Protein AF-A0A8C9MR95-F1 (afdb_monomer)

Organism: Serinus canaria (NCBI:txid9135)

Structure (mmCIF, N/CA/C/O backbone):
data_AF-A0A8C9MR95-F1
#
_entry.id   AF-A0A8C9MR95-F1
#
loop_
_atom_site.group_PDB
_atom_site.id
_atom_site.type_symbol
_atom_site.label_atom_id
_atom_site.label_alt_id
_atom_site.label_comp_id
_atom_site.label_asym_id
_atom_site.label_entity_id
_atom_site.label_seq_id
_atom_site.pdbx_PDB_ins_code
_atom_site.Cartn_x
_atom_site.Cartn_y
_atom_site.Cartn_z
_atom_site.occupancy
_atom_site.B_iso_or_equiv
_atom_site.auth_seq_id
_atom_site.auth_comp_id
_atom_site.auth_asym_id
_atom_site.auth_atom_id
_atom_site.pdbx_PDB_model_num
ATOM 1 N N . MET A 1 1 ? 12.398 23.755 -40.841 1.00 45.34 1 MET A N 1
ATOM 2 C CA . MET A 1 1 ? 13.659 23.130 -40.380 1.00 45.34 1 MET A CA 1
ATOM 3 C C . MET A 1 1 ? 13.671 21.678 -40.831 1.00 45.34 1 MET A C 1
ATOM 5 O O . MET A 1 1 ? 12.859 20.897 -40.346 1.00 45.34 1 MET A O 1
ATOM 9 N N . LEU A 1 2 ? 14.503 21.328 -41.814 1.00 56.44 2 LEU A N 1
ATOM 10 C CA . LEU A 1 2 ? 14.559 19.967 -42.349 1.00 56.44 2 LEU A CA 1
ATOM 11 C C . LEU A 1 2 ? 15.426 19.113 -41.414 1.00 56.44 2 LEU A C 1
ATOM 13 O O . LEU A 1 2 ? 16.641 19.287 -41.360 1.00 56.44 2 LEU A O 1
ATOM 17 N N . ARG A 1 3 ? 14.806 18.222 -40.632 1.00 73.88 3 ARG A N 1
ATOM 18 C CA . ARG A 1 3 ? 15.557 17.224 -39.859 1.00 73.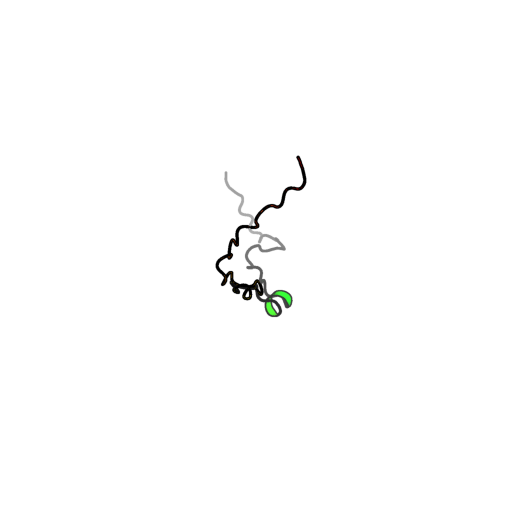88 3 ARG A CA 1
ATOM 19 C C . ARG A 1 3 ? 16.239 16.283 -40.848 1.00 73.88 3 ARG A C 1
ATOM 21 O O . ARG A 1 3 ? 15.557 15.603 -41.612 1.00 73.88 3 ARG A O 1
ATOM 28 N N . HIS A 1 4 ? 17.568 16.246 -40.827 1.00 76.62 4 HIS A N 1
ATOM 29 C CA . HIS A 1 4 ? 18.333 15.254 -41.570 1.00 76.62 4 HIS A CA 1
ATOM 30 C C . HIS A 1 4 ? 17.891 13.854 -41.124 1.00 76.62 4 HIS A C 1
ATOM 32 O O . HIS A 1 4 ? 18.046 13.474 -39.962 1.00 76.62 4 HIS A O 1
ATOM 38 N N . ARG A 1 5 ? 17.292 13.097 -42.048 1.00 71.81 5 ARG A N 1
ATOM 39 C CA . ARG A 1 5 ? 17.009 11.676 -41.849 1.00 71.81 5 ARG A CA 1
ATOM 40 C C . ARG A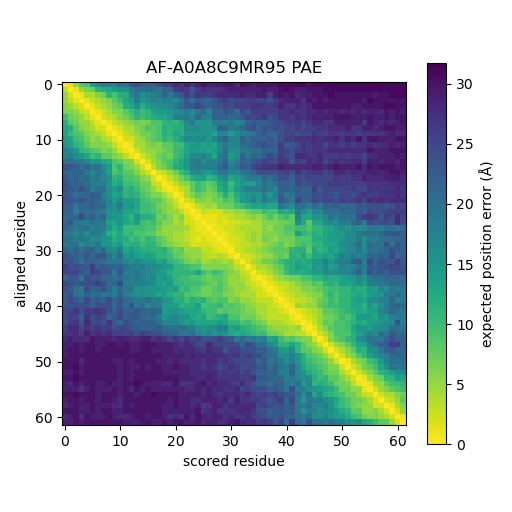 1 5 ? 18.289 10.906 -42.133 1.00 71.81 5 ARG A C 1
ATOM 42 O O . ARG A 1 5 ? 18.594 10.571 -43.272 1.00 71.81 5 ARG A O 1
ATOM 49 N N . CYS A 1 6 ? 19.056 10.695 -41.076 1.00 78.56 6 CYS A N 1
ATOM 50 C CA . CYS A 1 6 ? 20.180 9.780 -41.084 1.00 78.56 6 CYS A CA 1
ATOM 51 C C . CYS A 1 6 ? 19.655 8.356 -41.356 1.00 78.56 6 CYS A C 1
ATOM 53 O O . CYS A 1 6 ? 18.705 7.922 -40.707 1.00 78.56 6 CYS A O 1
ATOM 55 N N . CYS A 1 7 ? 20.241 7.639 -42.323 1.00 78.12 7 CYS A N 1
ATOM 56 C CA . CYS A 1 7 ? 19.829 6.268 -42.681 1.00 78.12 7 CYS A CA 1
ATOM 57 C C . CYS A 1 7 ? 20.263 5.222 -41.641 1.00 78.12 7 CYS A C 1
ATOM 59 O O . CYS A 1 7 ? 19.933 4.042 -41.758 1.00 78.12 7 CYS A O 1
ATOM 61 N N . HIS A 1 8 ? 21.019 5.641 -40.628 1.00 78.81 8 HIS A N 1
ATOM 62 C CA . HIS A 1 8 ? 21.480 4.763 -39.570 1.00 78.81 8 HIS A CA 1
ATOM 63 C C . HIS A 1 8 ? 20.343 4.451 -38.598 1.00 78.81 8 HIS A C 1
ATOM 65 O O . HIS A 1 8 ? 19.612 5.339 -38.151 1.00 78.81 8 HIS A O 1
ATOM 71 N N . ARG A 1 9 ? 20.215 3.168 -38.243 1.00 71.56 9 ARG A N 1
ATOM 72 C CA . ARG A 1 9 ? 19.323 2.754 -37.159 1.00 71.56 9 ARG A CA 1
ATOM 73 C C . ARG A 1 9 ? 19.820 3.386 -35.853 1.00 71.56 9 ARG A C 1
ATOM 75 O O . ARG A 1 9 ? 21.021 3.311 -35.587 1.00 71.56 9 ARG A O 1
ATOM 82 N N . PRO A 1 10 ? 18.939 4.002 -35.046 1.00 75.06 10 PRO A N 1
ATOM 83 C CA . PRO A 1 10 ? 19.318 4.512 -33.736 1.00 75.06 10 PRO A CA 1
ATOM 84 C C . PRO A 1 10 ? 19.941 3.389 -32.904 1.00 75.06 10 PRO A C 1
ATOM 86 O O . PRO A 1 10 ? 19.313 2.359 -32.687 1.00 75.06 10 PR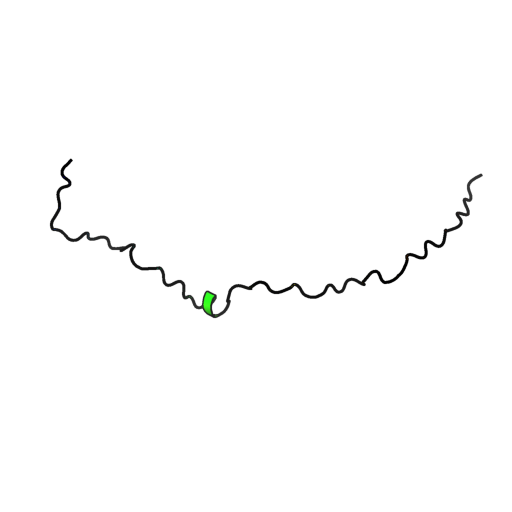O A O 1
ATOM 89 N N . THR A 1 11 ? 21.165 3.580 -32.422 1.00 75.75 11 THR A N 1
ATOM 90 C CA . THR A 1 11 ? 21.890 2.598 -31.598 1.00 75.75 11 THR A CA 1
ATOM 91 C C . THR A 1 11 ? 21.515 2.708 -30.120 1.00 75.75 11 THR A C 1
ATOM 93 O O . THR A 1 11 ? 22.353 2.493 -29.244 1.00 75.75 11 THR A O 1
ATOM 96 N N . LYS A 1 12 ? 20.278 3.121 -29.817 1.00 75.75 12 LYS A N 1
ATOM 97 C CA . LYS A 1 12 ? 19.822 3.220 -28.432 1.00 75.75 12 LYS A CA 1
ATOM 98 C C . LYS A 1 12 ? 19.782 1.811 -27.846 1.00 75.75 12 LYS A C 1
ATOM 100 O O . LYS A 1 12 ? 19.001 0.974 -28.273 1.00 75.75 12 LYS A O 1
ATOM 105 N N . ILE A 1 13 ? 20.662 1.579 -26.881 1.00 74.00 13 ILE A N 1
ATOM 106 C CA . ILE A 1 13 ? 20.791 0.318 -26.142 1.00 74.00 13 ILE A CA 1
ATOM 107 C C . ILE A 1 13 ? 19.590 0.033 -25.233 1.00 74.00 13 ILE A C 1
ATOM 109 O O . ILE A 1 13 ? 19.358 -1.113 -24.871 1.00 74.00 13 ILE A O 1
ATOM 113 N N . TYR A 1 14 ? 18.812 1.063 -24.905 1.00 74.12 14 TYR A N 1
ATOM 114 C CA . TYR A 1 14 ? 17.545 0.935 -24.205 1.00 74.12 14 TYR A CA 1
ATOM 115 C C . TYR A 1 14 ? 16.444 1.380 -25.165 1.00 74.12 14 TYR A C 1
ATOM 117 O O . TYR A 1 14 ? 16.409 2.537 -25.590 1.00 74.12 14 TYR A O 1
ATOM 125 N N . ASP A 1 15 ? 15.613 0.424 -25.569 1.00 70.62 15 ASP A N 1
ATOM 126 C CA . ASP A 1 15 ? 14.372 0.680 -26.286 1.00 70.62 15 ASP A CA 1
ATOM 127 C C . ASP A 1 15 ? 13.269 0.888 -25.241 1.00 70.62 15 ASP A C 1
ATOM 129 O O . ASP A 1 15 ? 12.986 -0.004 -24.440 1.00 70.62 15 ASP A O 1
ATOM 133 N N . ASP A 1 16 ? 12.659 2.073 -25.224 1.00 63.97 16 ASP A N 1
ATOM 134 C CA . ASP A 1 16 ? 11.642 2.458 -24.235 1.00 63.97 16 ASP A CA 1
ATOM 135 C C . ASP A 1 16 ? 10.279 1.767 -24.503 1.00 63.97 16 ASP A C 1
ATOM 137 O O . ASP A 1 16 ? 9.290 2.022 -23.815 1.00 63.97 16 ASP A O 1
ATOM 141 N N . GLY A 1 17 ? 10.197 0.913 -25.535 1.00 64.31 17 GLY A N 1
ATOM 142 C CA . GLY A 1 17 ? 8.975 0.236 -25.983 1.00 64.31 17 GLY A CA 1
ATOM 143 C C . GLY A 1 17 ? 8.631 -1.065 -25.250 1.00 64.31 17 GLY A C 1
ATOM 144 O O . GLY A 1 17 ? 7.518 -1.577 -25.398 1.00 64.31 17 GLY A O 1
ATOM 145 N N . ALA A 1 18 ? 9.548 -1.613 -24.450 1.00 68.94 18 ALA A N 1
ATOM 146 C CA . ALA A 1 18 ? 9.255 -2.790 -23.645 1.00 68.94 18 ALA A CA 1
ATOM 147 C C . ALA A 1 18 ? 8.442 -2.376 -22.413 1.00 68.94 18 ALA A C 1
ATOM 149 O O . ALA A 1 18 ? 8.956 -1.716 -21.511 1.00 68.94 18 ALA A O 1
ATOM 150 N N . LYS A 1 19 ? 7.169 -2.791 -22.347 1.00 70.25 19 LYS A N 1
ATOM 151 C CA . LYS A 1 19 ? 6.405 -2.714 -21.096 1.00 70.25 19 LYS A CA 1
ATOM 152 C C . LYS A 1 19 ? 7.200 -3.465 -20.024 1.00 70.25 19 LYS A C 1
ATOM 154 O O . LYS A 1 19 ? 7.436 -4.661 -20.213 1.00 70.25 19 LYS A O 1
ATOM 159 N N . PRO A 1 20 ? 7.605 -2.814 -18.922 1.00 68.88 20 PRO A N 1
ATOM 160 C CA . PRO A 1 20 ? 8.283 -3.519 -17.852 1.00 68.88 20 PRO A CA 1
ATOM 161 C C . PRO A 1 20 ? 7.375 -4.648 -17.355 1.00 68.88 20 PRO A C 1
ATOM 163 O O . PRO A 1 20 ? 6.244 -4.427 -16.916 1.00 68.88 20 PRO A O 1
ATOM 166 N N . SER A 1 21 ? 7.850 -5.886 -17.493 1.00 68.75 21 SER A N 1
ATOM 167 C CA . SER A 1 21 ? 7.181 -7.058 -16.939 1.00 68.75 21 SER A CA 1
ATOM 168 C C . SER A 1 21 ? 7.416 -7.044 -15.434 1.00 68.75 21 SER A C 1
ATOM 170 O O . SER A 1 21 ? 8.398 -7.592 -14.942 1.00 68.75 21 SER A O 1
ATOM 172 N N . HIS A 1 22 ? 6.529 -6.378 -14.697 1.00 67.69 22 HIS A N 1
ATOM 173 C CA . HIS A 1 22 ? 6.543 -6.314 -13.234 1.00 67.69 22 HIS A CA 1
ATOM 174 C C . HIS A 1 22 ? 6.060 -7.632 -12.608 1.00 67.69 22 HIS A C 1
ATOM 176 O O . HIS A 1 22 ? 5.140 -7.641 -11.798 1.00 67.69 22 HIS A O 1
ATOM 182 N N . LYS A 1 23 ? 6.632 -8.763 -13.020 1.00 76.12 23 LYS A N 1
ATOM 183 C CA . LYS A 1 23 ? 6.429 -10.050 -12.354 1.00 76.12 23 LYS A CA 1
ATOM 184 C C . LYS A 1 23 ? 7.723 -10.389 -11.643 1.00 76.12 23 LYS A C 1
ATOM 186 O O . LYS A 1 23 ? 8.721 -10.707 -12.280 1.00 76.12 23 LYS A O 1
ATOM 191 N N . THR A 1 24 ? 7.716 -10.217 -10.334 1.00 84.62 24 THR A N 1
ATOM 192 C CA . THR A 1 24 ? 8.808 -10.620 -9.456 1.00 84.62 24 THR A CA 1
ATOM 193 C C . THR A 1 24 ? 8.262 -11.656 -8.491 1.00 84.62 24 THR A C 1
ATOM 195 O O . THR A 1 24 ? 7.076 -11.622 -8.165 1.00 84.62 24 THR A O 1
ATOM 198 N N . GLU A 1 25 ? 9.135 -12.529 -7.991 1.00 87.88 25 GLU A N 1
ATOM 199 C CA . GLU A 1 25 ? 8.801 -13.492 -6.935 1.00 87.88 25 GLU A CA 1
ATOM 200 C C . GLU A 1 25 ? 8.059 -12.819 -5.767 1.00 87.88 25 GLU A C 1
ATOM 202 O O . GLU A 1 25 ? 7.100 -13.358 -5.230 1.00 87.88 25 GLU A O 1
ATOM 207 N N . TYR A 1 26 ? 8.452 -11.593 -5.414 1.00 86.94 26 TYR A N 1
ATOM 208 C CA . TYR A 1 26 ? 7.797 -10.822 -4.365 1.00 86.94 26 TYR A CA 1
ATOM 209 C C . TYR A 1 26 ? 6.317 -10.543 -4.661 1.00 86.94 26 TYR A C 1
ATOM 211 O O . TYR A 1 26 ? 5.479 -10.736 -3.790 1.00 86.94 26 TYR A O 1
ATOM 219 N N . LEU A 1 27 ? 5.980 -10.110 -5.878 1.00 86.12 27 LEU A N 1
ATOM 220 C CA . LEU A 1 27 ? 4.591 -9.819 -6.253 1.00 86.12 27 LEU A CA 1
ATOM 221 C C . LEU A 1 27 ? 3.747 -11.091 -6.401 1.00 86.12 27 LEU A C 1
ATOM 223 O O . LEU A 1 27 ? 2.535 -11.040 -6.208 1.00 86.12 27 LEU A O 1
ATOM 227 N N . GLU A 1 28 ? 4.380 -12.216 -6.740 1.00 85.25 28 GLU A N 1
ATOM 228 C CA . GLU A 1 28 ? 3.726 -13.527 -6.813 1.00 85.25 28 GLU A CA 1
ATOM 229 C C . GLU A 1 28 ? 3.442 -14.095 -5.417 1.00 85.25 28 GLU A C 1
ATOM 231 O O . GLU A 1 28 ? 2.347 -14.600 -5.169 1.00 85.25 28 GLU A O 1
ATOM 236 N N . ASN A 1 29 ? 4.391 -13.953 -4.489 1.00 89.62 29 ASN A N 1
ATOM 237 C CA . ASN A 1 29 ? 4.267 -14.448 -3.117 1.00 89.62 29 ASN A CA 1
ATOM 238 C C . ASN A 1 29 ? 3.438 -13.522 -2.214 1.00 89.62 29 ASN A C 1
ATOM 240 O O . ASN A 1 29 ? 2.799 -13.988 -1.270 1.00 89.62 29 ASN A O 1
ATOM 244 N N . TYR A 1 30 ? 3.438 -12.218 -2.493 1.00 85.94 30 TYR A N 1
ATOM 245 C CA . TYR A 1 30 ? 2.765 -11.197 -1.694 1.00 85.94 30 TYR A CA 1
ATOM 246 C C . TYR A 1 30 ? 1.845 -10.353 -2.583 1.00 85.94 30 TYR A C 1
ATOM 248 O O . TYR A 1 30 ? 2.187 -9.217 -2.934 1.00 85.94 30 TYR A O 1
ATOM 256 N N . PRO A 1 31 ? 0.659 -10.877 -2.952 1.00 82.31 31 PRO A N 1
ATOM 257 C CA . PRO A 1 31 ? -0.342 -10.055 -3.610 1.00 82.31 31 PRO A CA 1
ATOM 258 C C . PRO A 1 31 ? -0.707 -8.879 -2.698 1.00 82.31 31 PRO A C 1
ATOM 260 O O . PRO A 1 31 ? -0.713 -8.996 -1.470 1.00 82.31 31 PRO A O 1
ATOM 263 N N . GLY A 1 32 ? -1.013 -7.729 -3.301 1.00 84.00 32 GLY A N 1
ATOM 264 C CA . GLY A 1 32 ? -1.444 -6.558 -2.546 1.00 84.00 32 GLY A CA 1
ATOM 265 C C . GLY A 1 32 ? -2.630 -6.914 -1.651 1.00 84.00 32 GLY A C 1
ATOM 266 O O . GLY A 1 32 ? -3.617 -7.477 -2.128 1.00 84.00 32 GLY A O 1
ATOM 267 N N . TYR A 1 33 ? -2.525 -6.598 -0.359 1.00 79.38 33 TYR A N 1
ATOM 268 C CA . TYR A 1 33 ? -3.648 -6.727 0.563 1.00 79.38 33 TYR A CA 1
ATOM 269 C C . TYR A 1 33 ? -4.785 -5.856 0.018 1.00 79.38 33 TYR A C 1
ATOM 271 O O . TYR A 1 33 ? -4.656 -4.636 -0.071 1.00 79.38 33 TYR A O 1
ATOM 279 N N . GLY A 1 34 ? -5.859 -6.503 -0.440 1.00 81.38 34 GLY A N 1
ATOM 280 C CA . GLY A 1 34 ? -7.037 -5.819 -0.960 1.00 81.38 34 GLY A CA 1
ATOM 281 C C . GLY A 1 34 ? -7.810 -5.103 0.149 1.00 81.38 34 GLY A C 1
ATOM 282 O O . GLY A 1 34 ? -7.322 -4.914 1.262 1.00 81.38 34 GLY A O 1
ATOM 283 N N . ASN A 1 35 ? -9.066 -4.757 -0.133 1.00 79.88 35 ASN A N 1
ATOM 284 C CA . ASN A 1 35 ? -9.983 -4.227 0.876 1.00 79.88 35 ASN A CA 1
ATOM 285 C C . ASN A 1 35 ? -10.410 -5.341 1.843 1.00 79.88 35 ASN A C 1
ATOM 287 O O . ASN A 1 35 ? -11.506 -5.888 1.737 1.00 79.88 35 ASN A O 1
ATOM 291 N N . ILE A 1 36 ? -9.519 -5.713 2.757 1.00 82.62 36 ILE A N 1
ATOM 292 C CA . ILE A 1 36 ? -9.816 -6.655 3.830 1.00 82.62 36 ILE A CA 1
ATOM 293 C C . ILE A 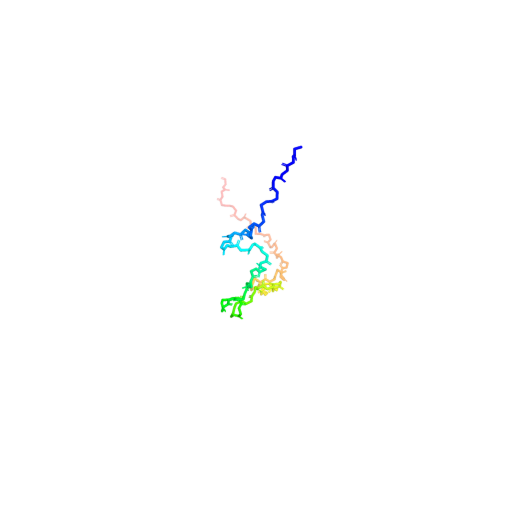1 36 ? -10.445 -5.853 4.961 1.00 82.62 36 ILE A C 1
ATOM 295 O O 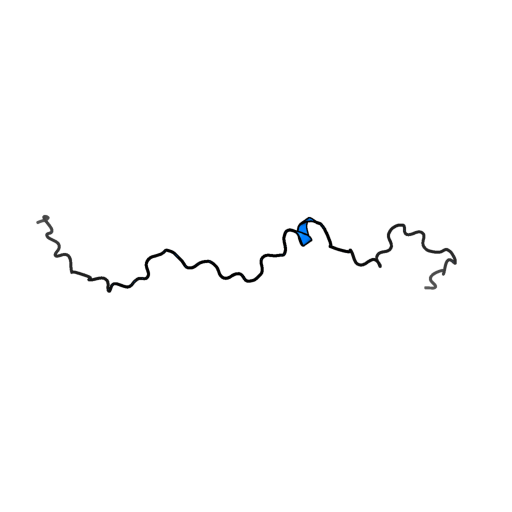. ILE A 1 36 ? -9.866 -4.877 5.443 1.00 82.62 36 ILE A O 1
ATOM 299 N N . CYS A 1 37 ? -11.654 -6.241 5.364 1.00 84.38 37 CYS A N 1
ATOM 300 C CA . CYS A 1 37 ? -12.300 -5.628 6.512 1.00 84.38 37 CYS A CA 1
ATOM 301 C C . CYS A 1 37 ? -11.425 -5.849 7.754 1.00 84.38 37 CYS A C 1
ATOM 303 O O . CYS A 1 37 ? -10.971 -6.975 7.980 1.00 84.38 37 CYS A O 1
ATOM 305 N N . PRO A 1 38 ? -11.179 -4.804 8.563 1.00 86.50 38 PRO A N 1
ATOM 306 C CA . PRO A 1 38 ? -10.494 -4.989 9.828 1.00 86.50 38 PRO A CA 1
ATOM 307 C C . PRO A 1 38 ? -11.284 -5.976 10.704 1.00 86.50 38 PRO A C 1
ATOM 309 O O . PRO A 1 38 ? -12.516 -6.022 10.612 1.00 86.50 38 PRO A O 1
ATOM 312 N N . PRO A 1 39 ? -10.596 -6.768 11.544 1.00 86.81 39 PRO A N 1
ATOM 313 C CA . PRO A 1 39 ? -11.257 -7.686 12.460 1.00 86.81 39 PRO A CA 1
ATOM 314 C C . PRO A 1 39 ? -12.188 -6.929 13.410 1.00 86.81 39 PRO A C 1
ATOM 316 O O . PRO A 1 39 ? -11.974 -5.749 13.711 1.00 86.81 39 PRO A O 1
ATOM 319 N N . GLU A 1 40 ? -13.218 -7.621 13.900 1.00 88.69 40 GLU A N 1
ATOM 320 C CA . GLU A 1 40 ? -14.136 -7.033 14.868 1.00 88.69 40 GLU A CA 1
ATOM 321 C C . GLU A 1 40 ? -13.386 -6.584 16.125 1.00 88.69 40 GLU A C 1
ATOM 323 O O . GLU A 1 40 ? -12.490 -7.254 16.641 1.00 88.69 40 GLU A O 1
ATOM 328 N N . SER A 1 41 ? -13.759 -5.407 16.617 1.00 87.06 41 SER A N 1
ATOM 329 C CA . SER A 1 41 ? -13.172 -4.843 17.821 1.00 87.06 41 SER A CA 1
ATOM 330 C C . SER A 1 41 ? -13.545 -5.689 19.039 1.00 87.06 41 SER A C 1
ATOM 332 O O . SER A 1 41 ? -14.723 -5.815 19.359 1.00 87.06 41 SER A O 1
ATOM 334 N N . CYS A 1 42 ? -12.544 -6.135 19.803 1.00 86.19 42 CYS A N 1
ATOM 335 C CA . CYS A 1 42 ? -12.750 -6.768 21.113 1.00 86.19 42 CYS A CA 1
ATOM 336 C C . CYS A 1 42 ? -13.270 -5.799 22.189 1.00 86.19 42 CYS A C 1
ATOM 338 O O . CYS A 1 42 ? -13.470 -6.200 23.334 1.00 86.19 42 CYS A O 1
ATOM 340 N N . LYS A 1 43 ? -13.432 -4.507 21.867 1.00 87.50 43 LYS A N 1
ATOM 341 C CA . LYS A 1 43 ? -14.018 -3.545 22.803 1.00 87.50 43 LYS A CA 1
ATOM 342 C C . LYS A 1 43 ? -15.430 -3.995 23.177 1.00 87.50 43 LYS A C 1
ATOM 344 O O . LYS A 1 43 ? -16.206 -4.324 22.277 1.00 87.50 43 LYS A O 1
ATOM 349 N N . PRO A 1 44 ? -15.778 -3.958 24.472 1.00 81.12 44 PRO A N 1
ATOM 350 C CA . PRO A 1 44 ? -17.140 -4.226 24.891 1.00 81.12 44 PRO A CA 1
ATOM 351 C C . PRO A 1 44 ? -18.071 -3.242 24.185 1.00 81.12 44 PRO A C 1
ATOM 353 O O . PRO A 1 44 ? -17.816 -2.033 24.153 1.00 81.12 44 PRO A O 1
ATOM 356 N N . LYS A 1 45 ? -19.137 -3.771 23.583 1.00 81.56 45 LYS A N 1
ATOM 357 C CA . LYS A 1 45 ? -20.225 -2.940 23.073 1.00 81.56 45 LYS A CA 1
ATOM 358 C C . LYS A 1 45 ? -20.858 -2.251 24.288 1.00 81.56 45 LYS A C 1
ATOM 360 O O . LYS A 1 45 ? -21.017 -2.909 25.317 1.00 81.56 45 LYS A O 1
ATOM 365 N N . PRO A 1 46 ? -21.178 -0.951 24.223 1.00 77.44 46 PRO A N 1
ATOM 366 C CA . PRO A 1 46 ? -21.872 -0.279 25.312 1.00 77.44 46 PRO A CA 1
ATOM 367 C C . PRO A 1 46 ? -23.309 -0.818 25.386 1.00 77.44 46 PRO A C 1
ATOM 369 O O . PRO A 1 46 ? -24.225 -0.252 24.801 1.00 77.44 46 PRO A O 1
ATOM 372 N N . GLU A 1 47 ? -23.496 -1.959 26.048 1.00 73.19 47 GLU A N 1
ATOM 373 C CA . GLU A 1 47 ? -24.802 -2.603 26.260 1.00 73.19 47 GLU A CA 1
ATOM 374 C C . GLU A 1 47 ? -25.449 -2.222 27.593 1.00 73.19 47 GLU A C 1
ATOM 376 O O . GLU A 1 47 ? -26.534 -2.696 27.911 1.00 73.19 47 GLU A O 1
ATOM 381 N N . LEU A 1 48 ? -24.841 -1.332 28.372 1.00 64.12 48 LEU A N 1
ATOM 382 C CA . LEU A 1 48 ? -25.416 -0.896 29.633 1.00 64.12 48 LEU A CA 1
ATOM 383 C C . LEU A 1 48 ? -25.650 0.601 29.605 1.00 64.12 48 LEU A C 1
ATOM 385 O O . LEU A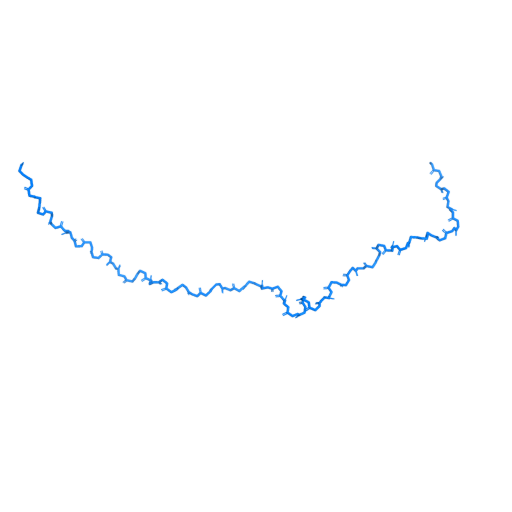 1 48 ? 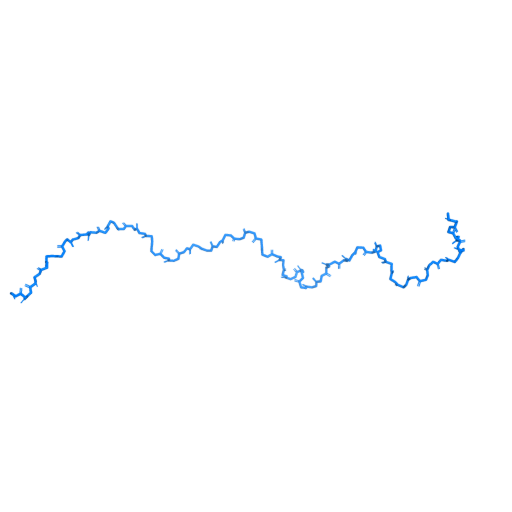-24.721 1.399 29.493 1.00 64.12 48 LEU A O 1
ATOM 389 N N . GLN A 1 49 ? -26.933 0.947 29.719 1.00 64.06 49 GLN A N 1
ATOM 390 C CA . GLN A 1 49 ? -27.382 2.216 30.263 1.00 64.06 49 GLN A CA 1
ATOM 391 C C . GLN A 1 49 ? -26.480 2.507 31.462 1.00 64.06 49 GLN A C 1
ATOM 393 O O . GLN A 1 49 ? -26.430 1.706 32.395 1.00 64.06 49 GLN A O 1
ATOM 398 N N . GLU A 1 50 ? -25.704 3.589 31.396 1.00 65.31 50 GLU A N 1
ATOM 399 C CA . GLU A 1 50 ? -25.006 4.095 32.568 1.00 65.31 50 GLU A CA 1
ATOM 400 C C . GLU A 1 50 ? -26.097 4.304 33.614 1.00 65.31 50 GLU A C 1
ATOM 402 O O . GLU A 1 50 ? -26.890 5.242 33.494 1.00 65.31 50 GLU A O 1
ATOM 407 N N . ASP A 1 51 ? -26.208 3.397 34.585 1.00 65.38 51 ASP A N 1
ATOM 408 C CA . ASP A 1 51 ? -26.975 3.682 35.779 1.00 65.38 51 ASP A CA 1
ATOM 409 C C . ASP A 1 51 ? -26.211 4.822 36.436 1.00 65.38 51 ASP A C 1
ATOM 411 O O . ASP A 1 51 ? -25.207 4.633 37.127 1.00 65.38 51 ASP A O 1
ATOM 415 N N . LYS A 1 52 ? -26.619 6.047 36.092 1.00 65.00 52 LYS A N 1
ATOM 416 C CA . LYS A 1 52 ? -26.149 7.288 36.692 1.00 65.00 52 LYS A CA 1
ATOM 417 C C . LYS A 1 52 ? -26.746 7.352 38.089 1.00 65.00 52 LYS A C 1
ATOM 419 O O . LYS A 1 52 ? -27.453 8.306 38.416 1.00 65.00 52 LYS A O 1
ATOM 424 N N . ALA A 1 53 ? -26.496 6.319 38.892 1.00 70.19 53 ALA A N 1
ATOM 425 C CA . ALA A 1 53 ? -26.816 6.292 40.294 1.00 70.19 53 ALA A CA 1
ATOM 426 C C . ALA A 1 53 ? -26.161 7.539 40.880 1.00 70.19 53 ALA A C 1
ATOM 428 O O . ALA A 1 53 ? -24.938 7.702 40.871 1.00 70.19 53 ALA A O 1
ATOM 429 N N . ARG A 1 54 ? -27.008 8.494 41.261 1.00 71.44 54 ARG A N 1
ATOM 430 C CA . ARG A 1 54 ? -26.575 9.786 41.766 1.00 71.44 54 ARG A CA 1
ATOM 431 C C . ARG A 1 54 ? -25.813 9.515 43.056 1.00 71.44 54 ARG A C 1
ATOM 433 O O . ARG A 1 54 ? -26.414 9.126 44.049 1.00 71.44 54 ARG A O 1
ATOM 440 N N . MET A 1 55 ? -24.495 9.682 43.029 1.00 74.50 55 MET A N 1
ATOM 441 C CA . MET A 1 55 ? -23.675 9.555 44.228 1.00 74.50 55 MET A CA 1
ATOM 442 C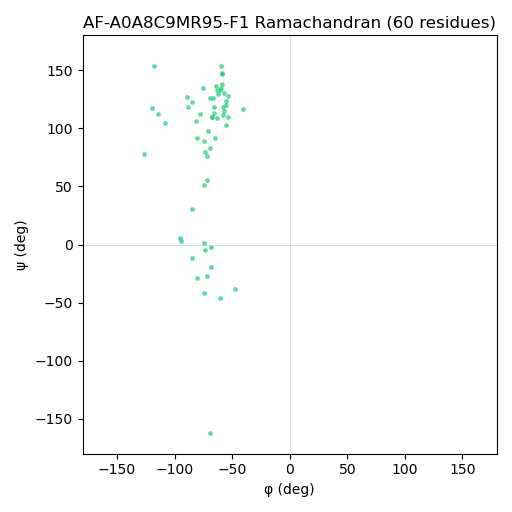 C . MET A 1 55 ? -24.034 10.711 45.166 1.00 74.50 55 MET A C 1
ATOM 444 O O . MET A 1 55 ? -23.746 11.869 44.859 1.00 74.50 55 MET A O 1
ATOM 448 N N . ASP A 1 56 ? -24.707 10.418 46.279 1.00 75.38 56 ASP A N 1
ATOM 449 C CA . ASP A 1 56 ? -25.010 11.434 47.283 1.00 75.38 56 ASP A CA 1
ATOM 450 C C . ASP A 1 56 ? -23.687 11.870 47.936 1.00 75.38 56 ASP A C 1
ATOM 452 O O . ASP A 1 56 ? -23.019 11.108 48.635 1.00 75.38 56 ASP A O 1
ATOM 456 N N . GLY A 1 57 ? -23.266 13.101 47.640 1.00 74.38 57 GLY A N 1
ATOM 457 C CA . GLY A 1 57 ? -22.028 13.678 48.147 1.00 74.38 57 GLY A CA 1
ATOM 458 C C . GLY A 1 57 ? -22.144 13.986 49.633 1.00 74.38 57 GLY A C 1
ATOM 459 O O . GLY A 1 57 ? -22.640 15.045 50.014 1.00 74.38 57 GLY A O 1
ATOM 460 N N . THR A 1 58 ? -21.647 13.096 50.489 1.00 72.88 58 THR A N 1
ATOM 461 C CA . THR A 1 58 ? -21.402 13.415 51.899 1.00 72.88 58 THR A CA 1
ATOM 462 C C . THR A 1 58 ? -20.174 14.321 51.992 1.00 72.88 58 THR A C 1
ATOM 464 O O . THR A 1 58 ? -19.061 13.855 52.232 1.00 72.88 58 THR A O 1
ATOM 467 N N . THR A 1 59 ? -20.355 15.617 51.728 1.00 75.12 59 THR A N 1
ATOM 468 C CA . THR A 1 59 ? -19.307 16.620 51.951 1.00 75.12 59 THR A CA 1
ATOM 469 C C . THR A 1 59 ? -19.081 16.802 53.451 1.00 75.12 59 THR A C 1
ATOM 471 O O . THR A 1 59 ? -20.018 17.048 54.209 1.00 75.12 59 THR A O 1
ATOM 474 N N . THR A 1 60 ? -17.832 16.654 53.890 1.00 70.94 60 THR A N 1
ATOM 475 C CA . THR A 1 60 ? -17.434 16.765 55.304 1.00 70.94 60 THR A CA 1
ATOM 476 C C . THR A 1 60 ? -16.925 18.161 55.673 1.00 70.94 60 THR A C 1
ATOM 478 O O . THR A 1 60 ? -16.468 18.370 56.794 1.00 70.94 60 THR A O 1
ATOM 481 N N . PHE A 1 61 ? -16.993 19.127 54.755 1.00 66.94 61 PHE A N 1
ATOM 482 C CA . PHE A 1 61 ? -16.644 20.516 55.046 1.00 66.94 61 PHE A CA 1
ATOM 483 C C . PHE A 1 61 ? -17.872 21.284 55.554 1.00 66.94 61 PHE A C 1
ATOM 485 O O . PHE A 1 61 ? -18.921 21.274 54.909 1.00 66.94 61 PHE A O 1
ATOM 492 N N . LYS A 1 62 ? -17.718 21.924 56.721 1.00 57.62 62 LYS A N 1
ATOM 493 C CA . LYS A 1 62 ? -18.608 22.968 57.247 1.00 57.62 62 LYS A CA 1
ATOM 494 C C . LYS A 1 62 ? -18.097 24.345 56.854 1.00 57.62 62 LYS A C 1
ATOM 496 O O . LYS A 1 62 ? -16.855 24.501 56.829 1.00 57.62 62 LYS A O 1
#

Secondary structure (DSSP, 8-state):
------SSPP--SS-TTS------HHHHHS----S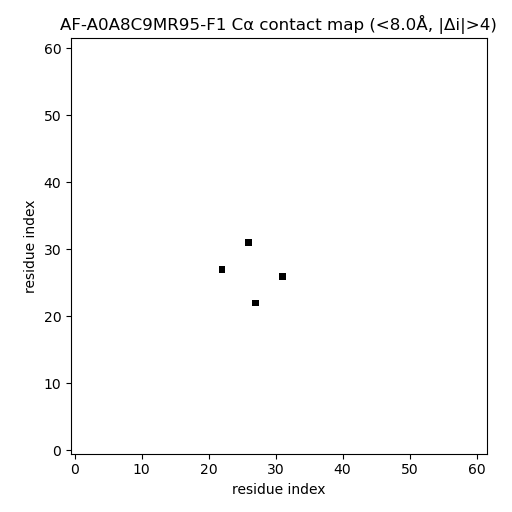PPPPPP-SPP--S--------------

Sequence (62 aa):
MLRHRCCHRPTKIYDDGAKPSHKTEYLENYPGYGNICPPESCKPKPELQEDKARMDGTTTFK

Solvent-accessible surface area (backbone atoms only — not comparable to full-atom values): 4809 Å² total; per-residue (Å²): 133,87,78,82,80,68,91,67,77,80,83,64,89,71,68,89,80,65,75,80,77,87,78,45,72,62,56,72,76,50,63,79,83,68,96,68,78,77,78,82,71,88,66,80,75,89,82,64,80,78,78,74,72,76,78,81,77,82,71,86,78,130

pLDDT: mean 75.4, std 8.96, range [45.34, 89.62]

Radius of gyration: 35.97 Å; Cα contacts (8 Å, |Δi|>4): 2; chains: 1; bounding box: 49×38×100 Å

InterPro domains:
  IPR033336 Stabilizer of axonemal microtubules 1/2 [PF05217] (3-60)

Foldseek 3Di:
DDDPPDPDDPPPPDDPPDDPPPDDPCCVVDPPDDPDDDDDDPPDDCPDDPPPVPPDDPDPDD

Mean predicted aligned error: 17.6 Å

=== Feature glossary ===
Feature key, reading from the visual/contextual features back to the raw sequence:

Rendered structure images. Structure images are PyMOL renders from six orthogonal camera directions. Cartoon representation draws helices as coils and strands as arrows; sticks shows the backbone as bonds; surface shows the solvent-excluded envelope. Rainbow coloring maps sequence position to hue (blue→red, N→C); chain coloring assigns a distinct color per polypeptide.

Contact-map, Ramachandran, and PAE plots. Three diagnostic plots accompany the record. The Cα contact map visualizes the tertiary structure as a 2D adjacency matrix (8 Å cutoff, sequence-local contacts suppressed). The Ramachandran plot shows the distribution of backbone (φ, ψ) torsions, with points in the α and β basins reflecting secondary structure content. The PAE plot shows AlphaFold's inter-residue confidence as a color matrix.

InterPro / GO / CATH / organism. The annotation block draws on four external resources. InterPro: which protein families and domains the sequence belongs to. GO: standardized terms for what the protein does, what process it participates in, and where in the cell it acts. CATH: which structural fold it has in the CATH hierarchy. Organism: the species of origin.

Nearest PDB structures. Structural nearest neighbors (via Foldseek easy-search vs the PDB). Reported per hit: target PDB id, E-value, and alignment TM-score. A TM-score above ~0.5 is the conventional threshold for 'same fold'.

Predicted aligned error. Predicted aligned error is AlphaFold's pairwise confidence. Unlike pLDDT (per-residue), PAE is per-residue-pair and captures whether two parts of the structure are correctly placed relative to each other. Units are ångströms of expected positional error.

Solvent-accessible surface area. SASA measures how much of the protein is reachable by solvent. It is computed by rolling a water-sized probe over the atomic surface and summing the exposed area (Å²). Per-residue SASA distinguishes core (buried, low SASA) from surface (exposed, high SASA) residues; total SASA is a whole-molecule size measure.

B-factor. Crystallographic B-factors measure how much each atom's electron density is smeared out, in Å². They rise in mobile loops and surface residues and fall in the buried interior. In AlphaFold models this column is repurposed to hold pLDDT instead.

pLDDT. For AlphaFold models, the B-factor field carries pLDDT — the model's own estimate of local accuracy on a 0–100 scale. Regions with pLDDT<50 should be treated as essentially unmodeled; they often correspond to intrinsically disordered segments.

Backbone torsions (φ/ψ). φ (phi) and ψ (psi) are the two rotatable backbone dihedrals per residue: φ is the C(i-1)–N–Cα–C torsion, ψ is the N–Cα–C–N(i+1) torsion, both in degrees on (−180°, 180°]. α-helical residues cluster near (−60°, −45°); β-strand residues near (−120°, +130°). A Ramachandran plot is simply a scatter of (φ, ψ) for every residue.

Radius of gyration, Cα contacts, bounding box. Radius of gyration (Rg) is the root-mean-square distance of Cα atoms from their centroid — a single number for overall size and compactness. A globular domain of N residues has Rg ≈ 2.2·N^0.38 Å; an extended or disordered chain has a much larger Rg. The Cα contact count is the number of residue pairs whose Cα atoms are within 8 Å and are more than four positions apart in sequence — a standard proxy for tertiary packing density. The bounding box is the smallest axis-aligned box enclosing all Cα atoms.

Secondary structure (3-state, P-SEA). Three-state secondary structure (P-SEA) collapses the eight DSSP classes into helix (a), strand (b), and coil (c). P-SEA assigns these from Cα geometry alone — distances and angles — without requiring backbone oxygens, so it works on any Cα trace.

Secondary structure (8-state, DSSP). Secondary structure is the local, repeating backbone conformation. DSSP classifies it into eight states by reading the hydrogen-bond network: three helix types (H, G, I), two β types (E, B), two non-regular types (T, S), and unstructured coil (-).

Foldseek 3Di. The Foldseek 3Di string encodes local tertiary geometry as a 20-letter alphabet — one character per residue — derived from the relative positions of nearby Cα atoms. Unlike the amino-acid sequence, 3Di is a direct function of the 3D structure, so two proteins with the same fold have similar 3Di strings even at low sequence identity.

mmCIF coordinates. Structure coordinates are given as an mmCIF _atom_site loop: one row per atom with element, residue name, chain id, sequence number, and x/y/z position in Å. Only the four main-chain atoms per residue are included here; side chains are omitted to keep the record compact.

Sequence. This is the polypeptide sequence — one letter per residue, N-terminus first. Length ranges from a few dozen residues for small domains to over a thousand for large multi-domain proteins.